Protein AF-A0A8T4ZZ02-F1 (afdb_monomer_lite)

Sequence (73 aa):
SYINRRLGVTPKSHAERKSLLRKMDREDLRAIYSDVMRTLHDEAFYEGVYNPEEAEYAITQVKKMIEEFKRLN

pLDDT: mean 94.07, std 6.35, range [55.66, 97.81]

Foldseek 3Di:
DVLCVVPVDDDPDLVSVLVSCVVVVNVVVSVLSVLLCVQPPVQCPVVVNHDPVSNVVSVVSVVVVVVVVVVVD

Secondary structure (DSSP, 8-state):
-HHHHHHS---SSHHHHHHHHHHTT-HHHHHHHHHHIIIIIIIIIII----HHHHHHHHHHHHHHHHHHHHT-

Structure (mmCIF, N/CA/C/O backbone):
data_AF-A0A8T4ZZ02-F1
#
_entry.id   AF-A0A8T4ZZ02-F1
#
loop_
_atom_site.group_PDB
_atom_site.id
_atom_site.type_symbol
_atom_site.label_atom_id
_atom_site.label_alt_id
_atom_site.label_comp_id
_atom_site.label_asym_id
_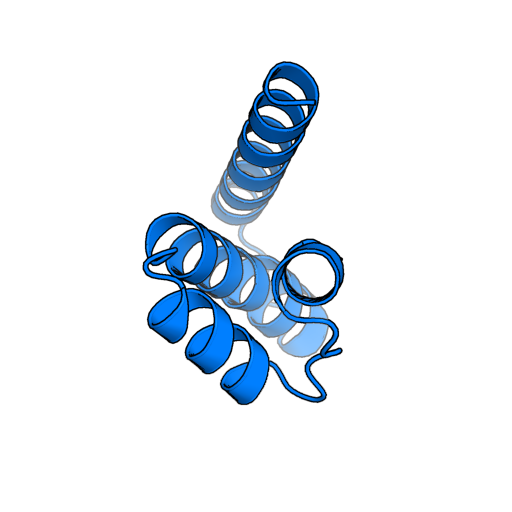atom_site.label_entity_id
_atom_site.label_seq_id
_atom_site.pdbx_PDB_ins_code
_atom_site.Cartn_x
_atom_site.Cartn_y
_atom_site.Cartn_z
_atom_site.occupancy
_atom_site.B_iso_or_equiv
_atom_site.auth_seq_id
_atom_site.auth_comp_id
_atom_site.auth_asym_id
_atom_site.auth_atom_id
_atom_site.pdbx_PDB_model_num
ATOM 1 N N . SER A 1 1 ? 0.246 -3.591 12.107 1.00 79.69 1 SER A N 1
ATOM 2 C CA . SER A 1 1 ? -0.181 -2.763 10.953 1.00 79.69 1 SER A CA 1
ATOM 3 C C . SER A 1 1 ? -1.197 -1.720 11.421 1.00 79.69 1 SER A C 1
ATOM 5 O O . SER A 1 1 ? -1.747 -1.899 12.502 1.00 79.69 1 SER A O 1
ATOM 7 N N . TYR A 1 2 ? -1.456 -0.652 10.651 1.00 88.69 2 TYR A N 1
ATOM 8 C CA . TYR A 1 2 ? -2.442 0.391 11.006 1.00 88.69 2 TYR A CA 1
ATOM 9 C C . TYR A 1 2 ? -3.832 -0.182 11.333 1.00 88.69 2 TYR A C 1
ATOM 11 O O . TYR A 1 2 ? -4.370 0.088 12.401 1.00 88.69 2 TYR A O 1
ATOM 19 N N . ILE A 1 3 ? -4.362 -1.046 10.461 1.00 93.00 3 ILE A N 1
ATOM 20 C CA . ILE A 1 3 ? -5.667 -1.700 10.650 1.00 93.00 3 ILE A CA 1
ATOM 21 C C . ILE A 1 3 ? -5.700 -2.513 11.944 1.00 93.00 3 ILE A C 1
ATOM 23 O O . ILE A 1 3 ? -6.633 -2.372 12.723 1.00 93.00 3 ILE A O 1
ATOM 27 N N . ASN A 1 4 ? -4.658 -3.301 12.224 1.00 93.56 4 ASN A N 1
ATOM 28 C CA . ASN A 1 4 ? -4.604 -4.085 13.456 1.00 93.56 4 ASN A CA 1
ATOM 29 C C . ASN A 1 4 ? -4.577 -3.191 14.709 1.00 93.56 4 ASN A C 1
ATOM 31 O O . ASN A 1 4 ? -5.302 -3.466 15.656 1.00 93.56 4 ASN A O 1
ATOM 35 N N . ARG A 1 5 ? -3.837 -2.072 14.691 1.00 91.50 5 ARG A N 1
ATOM 36 C CA . ARG A 1 5 ? -3.820 -1.118 15.816 1.00 91.50 5 ARG A CA 1
ATOM 37 C C . ARG A 1 5 ? -5.170 -0.431 16.051 1.00 91.50 5 ARG A C 1
ATOM 39 O O . ARG A 1 5 ? -5.442 -0.027 17.172 1.00 91.50 5 ARG A O 1
ATOM 46 N N . ARG A 1 6 ? -5.986 -0.253 15.006 1.00 93.12 6 ARG A N 1
ATOM 47 C CA . ARG A 1 6 ? -7.274 0.459 15.089 1.00 93.12 6 ARG A CA 1
ATOM 48 C C . ARG A 1 6 ? -8.473 -0.467 15.299 1.00 93.12 6 ARG A C 1
ATOM 50 O O . ARG A 1 6 ? -9.429 -0.041 15.929 1.00 93.12 6 ARG A O 1
ATOM 57 N N . LEU A 1 7 ? -8.429 -1.694 14.776 1.00 94.12 7 LEU A N 1
ATOM 58 C CA . LEU A 1 7 ? -9.555 -2.640 14.774 1.00 94.12 7 LEU A CA 1
ATOM 59 C C . LEU A 1 7 ? -9.262 -3.977 15.474 1.00 94.12 7 LEU A C 1
ATOM 61 O O . LEU A 1 7 ? -10.162 -4.799 15.588 1.00 94.12 7 LEU A O 1
ATOM 65 N N . GLY A 1 8 ? -8.019 -4.260 15.877 1.00 95.62 8 GLY A N 1
ATOM 66 C CA . GLY A 1 8 ? -7.631 -5.557 16.454 1.00 95.62 8 GLY A CA 1
ATOM 67 C C . GLY A 1 8 ? -7.593 -6.722 15.455 1.00 95.62 8 GLY A C 1
ATOM 68 O O . GLY A 1 8 ? -7.342 -7.859 15.843 1.00 95.62 8 GLY A O 1
ATOM 69 N N . VAL A 1 9 ? -7.809 -6.461 14.161 1.00 95.62 9 VAL A N 1
ATOM 70 C CA . VAL A 1 9 ? -7.890 -7.485 13.105 1.00 95.62 9 VAL A CA 1
ATOM 71 C C . VAL A 1 9 ? -6.681 -7.409 12.174 1.00 95.62 9 VAL A C 1
ATOM 73 O O . VAL A 1 9 ? -6.211 -6.327 11.817 1.00 95.62 9 VAL A O 1
ATOM 76 N N . THR A 1 10 ? -6.180 -8.568 11.746 1.00 96.19 10 THR A N 1
ATOM 77 C CA . THR A 1 10 ? -5.153 -8.675 10.700 1.00 96.19 10 THR A CA 1
ATOM 78 C C . THR A 1 10 ? -5.807 -9.122 9.390 1.00 96.19 10 THR A C 1
ATOM 80 O O . THR A 1 10 ? -6.326 -10.236 9.348 1.00 96.19 10 THR A O 1
ATOM 83 N N . PRO A 1 11 ? -5.788 -8.294 8.325 1.00 95.75 11 PRO A N 1
ATOM 84 C CA . PRO A 1 11 ? -6.351 -8.678 7.033 1.00 95.75 11 PRO A CA 1
ATOM 85 C C . PRO A 1 11 ? -5.595 -9.864 6.428 1.00 95.75 11 PRO A C 1
ATOM 87 O O . PRO A 1 11 ? -4.362 -9.865 6.428 1.00 95.75 11 PRO A O 1
ATOM 90 N N . LYS A 1 12 ? -6.329 -10.817 5.855 1.00 95.69 12 LYS A N 1
ATOM 91 C CA . LYS A 1 12 ? -5.818 -12.035 5.210 1.00 95.69 12 LYS A CA 1
ATOM 92 C C . LYS A 1 12 ? -5.658 -11.897 3.695 1.00 95.69 12 LYS A C 1
ATOM 94 O O . LYS A 1 12 ? -5.048 -12.756 3.072 1.00 95.69 12 LYS A O 1
ATOM 99 N N . SER A 1 13 ? -6.199 -10.836 3.090 1.00 95.44 13 SER A N 1
ATOM 100 C CA . SER A 1 13 ? -6.093 -10.576 1.646 1.00 95.44 13 SER A CA 1
ATOM 101 C C . SER A 1 13 ? -6.050 -9.081 1.306 1.00 95.44 13 SER A C 1
ATOM 103 O O . SER A 1 13 ? -6.426 -8.230 2.121 1.00 95.44 13 SER A O 1
ATOM 105 N N . HIS A 1 14 ? -5.638 -8.750 0.075 1.00 94.38 14 HIS A N 1
ATOM 106 C CA . HIS A 1 14 ? -5.712 -7.385 -0.467 1.00 94.38 14 HIS A CA 1
ATOM 107 C C . HIS A 1 14 ? -7.149 -6.858 -0.488 1.00 94.38 14 HIS A C 1
ATOM 109 O O . HIS A 1 14 ? -7.393 -5.710 -0.117 1.00 94.38 14 HIS A O 1
ATOM 115 N N . ALA A 1 15 ? -8.109 -7.699 -0.882 1.00 95.69 15 ALA A N 1
ATOM 116 C CA . ALA A 1 15 ? -9.524 -7.342 -0.912 1.00 95.69 15 ALA A CA 1
ATOM 117 C C . ALA A 1 15 ? -10.056 -7.020 0.492 1.00 95.69 15 ALA A C 1
ATOM 119 O O . ALA A 1 15 ? -10.669 -5.970 0.695 1.00 95.69 15 ALA A O 1
ATOM 120 N N . GLU A 1 16 ? -9.754 -7.869 1.477 1.00 97.44 16 GLU A N 1
ATOM 121 C CA . GLU A 1 16 ? -10.157 -7.650 2.867 1.00 97.44 16 GLU A CA 1
ATOM 122 C C . GLU A 1 16 ? -9.520 -6.382 3.440 1.00 97.44 16 GLU A C 1
ATOM 124 O O . GLU A 1 16 ? -10.209 -5.554 4.033 1.00 97.44 16 GLU A O 1
ATOM 129 N N . ARG A 1 17 ? -8.222 -6.171 3.199 1.00 96.94 17 ARG A N 1
ATOM 130 C CA . ARG A 1 17 ? -7.532 -4.951 3.626 1.00 96.94 17 ARG A CA 1
ATOM 131 C C . ARG A 1 17 ? -8.197 -3.700 3.055 1.00 96.94 17 ARG A C 1
ATOM 133 O O . ARG A 1 17 ? -8.464 -2.768 3.809 1.00 96.94 17 ARG A O 1
ATOM 140 N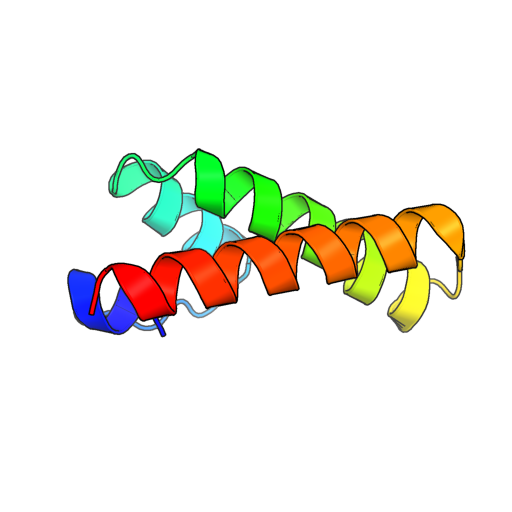 N . LYS A 1 18 ? -8.489 -3.686 1.751 1.00 97.19 18 LYS A N 1
ATOM 141 C CA . LYS A 1 18 ? -9.172 -2.566 1.085 1.00 97.19 18 LYS A CA 1
ATOM 142 C C . LYS A 1 18 ? -10.567 -2.327 1.667 1.00 97.19 18 LYS A C 1
ATOM 144 O O . LYS A 1 18 ? -10.930 -1.180 1.912 1.00 97.19 18 LYS A O 1
ATOM 149 N N . SER A 1 19 ? -11.321 -3.394 1.938 1.00 97.75 19 SER A N 1
ATOM 150 C CA . SER A 1 19 ? -12.637 -3.303 2.584 1.00 97.75 19 SER A CA 1
ATOM 151 C C . SER A 1 19 ? -12.549 -2.701 3.989 1.00 97.75 19 SER A C 1
ATOM 153 O O . SER A 1 19 ? -13.338 -1.821 4.325 1.00 97.75 19 SER A O 1
ATOM 155 N N . LEU A 1 20 ? -11.570 -3.122 4.796 1.00 97.56 20 LEU A N 1
ATOM 156 C CA . LEU A 1 20 ? -11.370 -2.604 6.151 1.00 97.56 20 LEU A CA 1
ATOM 157 C C . LEU A 1 20 ? -10.956 -1.129 6.150 1.00 97.56 20 LEU A C 1
ATOM 159 O O . LEU A 1 20 ? -11.494 -0.365 6.942 1.00 97.56 20 LEU A O 1
ATOM 163 N N . LEU A 1 21 ? -10.072 -0.705 5.239 1.00 96.56 21 LEU A N 1
ATOM 164 C CA . LEU A 1 21 ? -9.716 0.714 5.091 1.00 96.56 21 LEU A CA 1
ATOM 165 C C . LEU A 1 21 ? -10.936 1.570 4.734 1.00 96.56 21 LEU A C 1
ATOM 167 O O . LEU A 1 21 ? -11.145 2.613 5.348 1.00 96.56 21 LEU A O 1
ATOM 171 N N . ARG A 1 22 ? -11.784 1.093 3.814 1.00 97.06 22 ARG A N 1
ATOM 172 C CA . ARG A 1 22 ? -13.034 1.774 3.455 1.00 97.06 22 ARG A CA 1
ATOM 173 C C . ARG A 1 22 ? -14.005 1.872 4.633 1.00 97.06 22 ARG A C 1
ATOM 175 O O . ARG A 1 22 ? -14.573 2.928 4.851 1.00 97.06 22 ARG A O 1
ATOM 182 N N . LYS A 1 23 ? -14.175 0.799 5.414 1.00 96.56 23 LYS A N 1
ATOM 183 C CA . LYS A 1 23 ? -15.035 0.793 6.618 1.00 96.56 23 LYS A CA 1
ATOM 184 C C . LYS A 1 23 ? -14.563 1.748 7.718 1.00 96.56 23 LYS A C 1
ATOM 186 O O . LYS A 1 23 ? -15.338 2.065 8.608 1.00 96.56 23 LYS A O 1
ATOM 191 N N . MET A 1 24 ? -13.293 2.143 7.689 1.00 95.38 24 MET A N 1
ATOM 192 C CA . MET A 1 24 ? -12.702 3.101 8.622 1.00 95.38 24 MET A CA 1
ATOM 193 C C . MET A 1 24 ? -12.672 4.531 8.064 1.00 95.38 24 MET A C 1
ATOM 195 O O . MET A 1 24 ? -11.964 5.366 8.623 1.00 95.38 24 MET A O 1
ATOM 199 N N . ASP A 1 25 ? -13.337 4.785 6.933 1.00 96.12 25 ASP A N 1
ATOM 200 C CA . ASP A 1 25 ? -13.297 6.057 6.204 1.00 96.12 25 ASP A CA 1
ATOM 201 C C . ASP A 1 25 ? -11.871 6.514 5.838 1.00 96.12 25 ASP A C 1
ATOM 203 O O . ASP A 1 25 ? -11.575 7.701 5.724 1.00 96.12 25 ASP A O 1
ATOM 207 N N . ARG A 1 26 ? -10.958 5.555 5.623 1.00 95.31 26 ARG A N 1
ATOM 208 C CA . ARG A 1 26 ? -9.577 5.792 5.172 1.00 95.31 26 ARG A CA 1
ATOM 209 C C . ARG A 1 26 ? -9.405 5.460 3.698 1.00 95.31 26 ARG A C 1
ATOM 211 O O . ARG A 1 26 ? -8.578 4.627 3.315 1.00 95.31 26 ARG A O 1
ATOM 218 N N . GLU A 1 27 ? -10.235 6.090 2.870 1.00 96.50 27 GLU A N 1
ATOM 219 C CA . GLU A 1 27 ? -10.151 5.962 1.412 1.00 96.50 27 GLU A CA 1
ATOM 220 C C . GLU A 1 27 ? -8.830 6.485 0.844 1.00 96.50 27 GLU A C 1
ATOM 222 O O . GLU A 1 27 ? -8.296 5.909 -0.100 1.00 96.50 27 GLU A O 1
ATOM 227 N N . ASP A 1 28 ? -8.245 7.493 1.487 1.00 94.19 28 ASP A N 1
ATOM 228 C CA . ASP A 1 28 ? -6.893 7.980 1.215 1.00 94.19 28 ASP A CA 1
ATOM 229 C C . ASP A 1 28 ? -5.855 6.844 1.274 1.00 94.19 28 ASP A C 1
ATOM 231 O O . ASP A 1 28 ? -5.107 6.610 0.324 1.00 94.19 28 ASP A O 1
ATOM 235 N N . LEU A 1 29 ? -5.867 6.055 2.352 1.00 94.38 29 LEU A N 1
ATOM 236 C CA . LEU A 1 29 ? -4.963 4.915 2.501 1.00 94.38 29 LEU A CA 1
ATOM 237 C C . LEU A 1 29 ? -5.322 3.769 1.567 1.00 94.38 29 LEU A C 1
ATOM 239 O O . LEU A 1 29 ? -4.432 3.031 1.143 1.00 94.38 29 LEU A O 1
ATOM 243 N N . ARG A 1 30 ? -6.612 3.573 1.271 1.00 96.25 30 ARG A N 1
ATOM 244 C CA . ARG A 1 30 ? -7.040 2.530 0.333 1.00 96.25 30 ARG A CA 1
ATOM 245 C C . ARG A 1 30 ? -6.531 2.829 -1.074 1.00 96.25 30 ARG A C 1
ATOM 247 O O . ARG A 1 30 ? -6.086 1.891 -1.740 1.00 96.25 30 ARG A O 1
ATOM 254 N N . ALA A 1 31 ? -6.587 4.088 -1.503 1.00 95.62 31 ALA A N 1
ATOM 255 C CA . ALA A 1 31 ? -6.078 4.538 -2.791 1.00 95.62 31 ALA A CA 1
ATOM 256 C C . ALA A 1 31 ? -4.562 4.322 -2.880 1.00 95.62 31 ALA A C 1
ATOM 258 O O . ALA A 1 31 ? -4.128 3.527 -3.709 1.00 95.62 31 ALA A O 1
ATOM 259 N N . ILE A 1 32 ? -3.790 4.870 -1.929 1.00 95.31 32 ILE A N 1
ATOM 260 C CA . ILE A 1 32 ? -2.326 4.691 -1.872 1.00 95.31 32 ILE A CA 1
ATOM 261 C C . ILE A 1 32 ? -1.957 3.206 -1.886 1.00 95.31 32 ILE A C 1
ATOM 263 O O . ILE A 1 32 ? -1.078 2.780 -2.628 1.00 95.31 32 ILE A O 1
ATOM 267 N N . TYR A 1 33 ? -2.643 2.391 -1.080 1.00 95.62 33 TYR A N 1
ATOM 268 C CA . TYR A 1 33 ? -2.397 0.956 -1.048 1.00 95.62 33 TYR A CA 1
ATOM 269 C C . TYR A 1 33 ? -2.662 0.287 -2.400 1.00 95.62 33 TYR A C 1
ATOM 271 O O . TYR A 1 33 ? -1.897 -0.578 -2.809 1.00 95.62 33 TYR A O 1
ATOM 279 N N . SER A 1 34 ? -3.749 0.659 -3.075 1.00 96.12 34 SER A N 1
ATOM 280 C CA . SER A 1 34 ? -4.119 0.064 -4.362 1.00 96.12 34 SER A CA 1
ATOM 281 C C . SER A 1 34 ? -3.106 0.423 -5.445 1.00 96.12 34 SER A C 1
ATOM 283 O O . SER A 1 34 ? -2.676 -0.474 -6.164 1.00 96.12 34 SER A O 1
ATOM 285 N N . ASP A 1 35 ? -2.680 1.684 -5.502 1.00 95.00 35 ASP A N 1
ATOM 286 C CA . ASP A 1 35 ? -1.695 2.152 -6.480 1.00 95.00 35 ASP A CA 1
ATOM 287 C C . ASP A 1 35 ? -0.341 1.473 -6.271 1.00 95.00 35 ASP A C 1
ATOM 289 O O . ASP A 1 35 ? 0.238 0.930 -7.205 1.00 95.00 35 ASP A O 1
ATOM 293 N N . VAL A 1 36 ? 0.128 1.408 -5.022 1.00 96.38 36 VAL A N 1
ATOM 294 C CA . VAL A 1 36 ? 1.408 0.771 -4.682 1.00 96.38 36 VAL A CA 1
ATOM 295 C C . VAL A 1 36 ? 1.396 -0.723 -4.992 1.00 96.38 36 VAL A C 1
ATOM 297 O O . VAL A 1 36 ? 2.374 -1.240 -5.526 1.00 96.38 36 VAL A O 1
ATOM 300 N N . MET A 1 37 ? 0.312 -1.426 -4.651 1.00 96.31 37 MET A N 1
ATOM 301 C CA . MET A 1 37 ? 0.205 -2.860 -4.926 1.00 96.31 37 MET A CA 1
ATOM 302 C C . MET A 1 37 ? 0.138 -3.139 -6.428 1.00 96.31 37 MET A C 1
ATOM 304 O O . MET A 1 37 ? 0.837 -4.032 -6.892 1.00 96.31 37 MET A O 1
ATOM 308 N N . ARG A 1 38 ? -0.628 -2.351 -7.190 1.00 96.25 38 ARG A N 1
ATOM 309 C CA . ARG A 1 38 ? -0.676 -2.493 -8.647 1.00 96.25 38 ARG A CA 1
ATOM 310 C C . ARG A 1 38 ? 0.714 -2.295 -9.256 1.00 96.25 38 ARG A C 1
ATOM 312 O O . ARG A 1 38 ? 1.225 -3.197 -9.903 1.00 96.25 38 ARG A O 1
ATOM 319 N N . THR A 1 39 ? 1.352 -1.158 -8.985 1.00 97.56 39 THR A N 1
ATOM 320 C CA . THR A 1 39 ? 2.602 -0.780 -9.656 1.00 97.56 39 THR A CA 1
ATOM 321 C C . THR A 1 39 ? 3.799 -1.618 -9.211 1.00 97.56 39 THR A C 1
ATOM 323 O O . THR A 1 39 ? 4.560 -2.107 -10.040 1.00 97.56 39 THR A O 1
ATOM 326 N N . LEU A 1 40 ? 4.015 -1.786 -7.901 1.00 96.94 40 LEU A N 1
ATOM 327 C CA . LEU A 1 40 ? 5.251 -2.409 -7.409 1.00 96.94 40 LEU A CA 1
ATOM 328 C C . LEU A 1 40 ? 5.156 -3.928 -7.277 1.00 96.94 40 LEU A C 1
ATOM 330 O O . LEU A 1 40 ? 6.172 -4.609 -7.394 1.00 96.94 40 LEU A O 1
ATOM 334 N N . HIS A 1 41 ? 3.972 -4.456 -6.973 1.00 95.81 41 HIS A N 1
ATOM 335 C CA . HIS A 1 41 ? 3.794 -5.882 -6.721 1.00 95.81 41 HIS A CA 1
ATOM 336 C C . HIS A 1 41 ? 3.229 -6.589 -7.949 1.00 95.81 41 HIS A C 1
ATOM 338 O O . HIS A 1 41 ? 3.862 -7.523 -8.427 1.00 95.81 41 HIS A O 1
ATOM 344 N N . ASP A 1 42 ? 2.095 -6.149 -8.487 1.00 96.88 42 ASP A N 1
ATOM 345 C CA . ASP A 1 42 ? 1.466 -6.846 -9.613 1.00 96.88 42 ASP A CA 1
ATOM 346 C C . ASP A 1 42 ? 2.281 -6.627 -10.904 1.00 96.88 42 ASP A C 1
ATOM 348 O O . ASP A 1 42 ? 2.857 -7.574 -11.438 1.00 96.88 42 ASP A O 1
ATOM 352 N N . GLU A 1 43 ? 2.443 -5.376 -11.337 1.00 97.56 43 GLU A N 1
ATOM 353 C CA . GLU A 1 43 ? 3.099 -5.025 -12.606 1.00 97.56 43 GLU A CA 1
ATOM 354 C C . GLU A 1 43 ? 4.615 -5.276 -12.566 1.00 97.56 43 GLU A C 1
ATOM 356 O O . GLU A 1 43 ? 5.141 -6.103 -13.314 1.00 97.56 43 GLU A O 1
ATOM 361 N N . ALA A 1 44 ? 5.346 -4.605 -11.668 1.00 96.94 44 ALA A N 1
ATOM 362 C CA . ALA A 1 44 ? 6.807 -4.679 -11.674 1.00 96.94 44 ALA A CA 1
ATOM 363 C C . ALA A 1 44 ? 7.352 -6.045 -11.223 1.00 96.94 44 ALA A C 1
ATOM 365 O O . ALA A 1 44 ? 8.312 -6.542 -11.813 1.00 96.94 44 ALA A O 1
ATOM 366 N N . PHE A 1 45 ? 6.780 -6.643 -10.171 1.00 96.81 45 PHE A N 1
ATOM 367 C CA . PHE A 1 45 ? 7.328 -7.865 -9.576 1.00 96.81 45 PHE A CA 1
ATOM 368 C C . PHE A 1 45 ? 6.767 -9.148 -10.200 1.00 96.81 45 PHE A C 1
ATOM 370 O O . PHE A 1 45 ? 7.553 -10.045 -10.505 1.00 96.81 45 PHE A O 1
ATOM 377 N N . TYR A 1 46 ? 5.448 -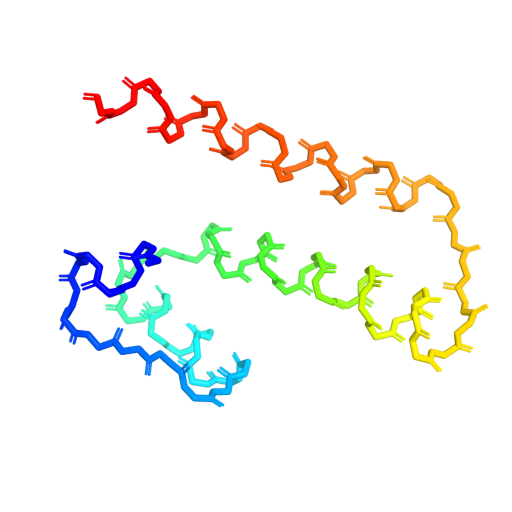9.259 -10.397 1.00 97.44 46 TYR A N 1
ATOM 378 C CA . TYR A 1 46 ? 4.849 -10.478 -10.958 1.00 97.44 46 TYR A CA 1
ATOM 379 C C . TYR A 1 46 ? 4.800 -10.486 -12.486 1.00 97.44 46 TYR A C 1
ATOM 381 O O . TYR A 1 46 ? 5.074 -11.525 -13.086 1.00 97.44 46 TYR A O 1
ATOM 389 N N . GLU A 1 47 ? 4.462 -9.365 -13.121 1.00 97.69 47 GLU A N 1
ATOM 390 C CA . GLU A 1 47 ? 4.313 -9.294 -14.582 1.00 97.69 47 GLU A CA 1
ATOM 391 C C . GLU A 1 47 ? 5.611 -8.894 -15.303 1.00 97.69 47 GLU A C 1
ATOM 393 O O . GLU A 1 47 ? 5.742 -9.107 -16.508 1.00 97.69 47 GLU A O 1
ATOM 398 N N . GLY A 1 48 ? 6.592 -8.345 -14.580 1.00 96.81 48 GLY A N 1
ATOM 399 C CA . GLY A 1 48 ? 7.857 -7.868 -15.147 1.00 96.81 48 GLY A CA 1
ATOM 400 C C . GLY A 1 48 ? 7.723 -6.567 -15.949 1.00 96.81 48 GLY A C 1
ATOM 401 O O . GLY A 1 48 ? 8.630 -6.213 -16.705 1.00 96.81 48 GLY A O 1
ATOM 402 N N . VAL A 1 49 ? 6.609 -5.847 -15.791 1.00 97.12 49 VAL A N 1
ATOM 403 C CA . VAL A 1 49 ? 6.341 -4.558 -16.437 1.00 97.12 49 VAL A CA 1
ATOM 404 C C . VAL A 1 49 ? 6.830 -3.442 -15.517 1.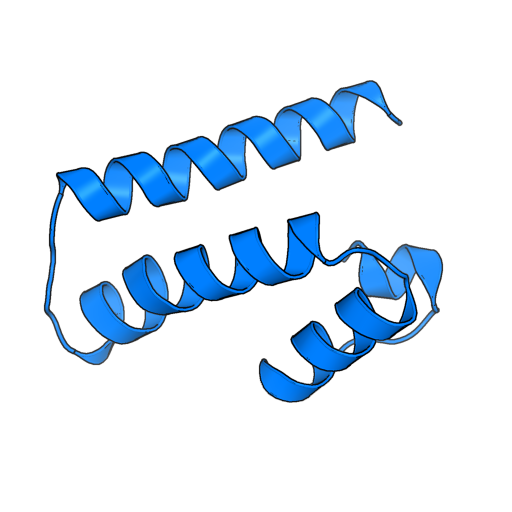00 97.12 49 VAL A C 1
ATOM 406 O O . VAL A 1 49 ? 6.141 -3.019 -14.593 1.00 97.12 49 VAL A O 1
ATOM 409 N N . TYR A 1 50 ? 8.055 -2.972 -15.751 1.00 95.81 50 TYR A N 1
ATOM 410 C CA . TYR A 1 50 ? 8.671 -1.924 -14.937 1.00 95.81 50 TYR A CA 1
ATOM 411 C C . TYR A 1 50 ? 8.654 -0.563 -15.637 1.00 95.81 50 TYR A C 1
ATOM 413 O O . TYR A 1 50 ? 9.364 -0.352 -16.622 1.00 95.81 50 TYR A O 1
ATOM 421 N N . ASN A 1 51 ? 7.898 0.379 -15.070 1.00 96.81 51 ASN A N 1
ATOM 422 C CA . ASN A 1 51 ? 8.003 1.802 -15.378 1.00 96.81 51 ASN A CA 1
ATOM 423 C C . ASN A 1 51 ? 8.734 2.525 -14.223 1.00 96.81 51 ASN A C 1
ATOM 425 O O . ASN A 1 51 ? 8.176 2.624 -13.125 1.00 96.81 51 ASN A O 1
ATOM 429 N N . PRO A 1 52 ? 9.962 3.040 -14.440 1.00 97.19 52 PRO A N 1
ATOM 430 C CA . PRO A 1 52 ? 10.736 3.714 -13.399 1.00 97.19 52 PRO A CA 1
ATOM 431 C C . PRO A 1 52 ? 10.028 4.921 -12.776 1.00 97.19 52 PRO A C 1
ATOM 433 O O . PRO A 1 52 ? 10.110 5.110 -11.564 1.00 97.19 52 PRO A O 1
ATOM 436 N N . GLU A 1 53 ? 9.317 5.716 -13.579 1.00 97.81 53 GLU A N 1
ATOM 437 C CA . GLU A 1 53 ? 8.645 6.932 -13.109 1.00 97.81 53 GLU A CA 1
ATOM 438 C C . GLU A 1 53 ? 7.461 6.588 -12.199 1.00 97.81 53 GLU A C 1
ATOM 440 O O . GLU A 1 53 ? 7.295 7.173 -11.125 1.00 97.81 53 GLU A O 1
ATOM 445 N N . GLU A 1 54 ? 6.666 5.583 -12.579 1.00 96.50 54 GLU A N 1
ATOM 446 C CA . GLU A 1 54 ? 5.556 5.097 -11.753 1.00 96.50 54 GLU A CA 1
ATOM 447 C C . GLU A 1 54 ? 6.058 4.454 -10.458 1.00 96.50 54 GLU A C 1
ATOM 449 O O . GLU A 1 54 ? 5.487 4.682 -9.388 1.00 96.50 54 GLU A O 1
ATOM 454 N N . ALA A 1 55 ? 7.156 3.697 -10.524 1.00 96.19 55 ALA A N 1
ATOM 455 C CA . ALA A 1 55 ? 7.761 3.097 -9.344 1.00 96.19 55 ALA A CA 1
ATOM 456 C C . ALA A 1 55 ? 8.293 4.164 -8.374 1.00 96.19 55 ALA A C 1
ATOM 458 O O . ALA A 1 55 ? 8.023 4.098 -7.170 1.00 96.19 55 ALA A O 1
ATOM 459 N N . GLU A 1 56 ? 9.003 5.175 -8.879 1.00 97.62 56 GLU A N 1
ATOM 460 C CA . GLU A 1 56 ? 9.485 6.296 -8.070 1.00 97.62 56 GLU A CA 1
ATOM 461 C C . GLU A 1 56 ? 8.323 7.067 -7.434 1.00 97.62 56 GLU A C 1
ATOM 463 O O . GLU A 1 56 ? 8.362 7.391 -6.237 1.00 97.62 56 GLU A O 1
ATOM 468 N N . TYR A 1 57 ? 7.257 7.310 -8.198 1.00 96.56 57 TYR A N 1
ATOM 469 C CA . TYR A 1 57 ? 6.053 7.954 -7.694 1.00 96.56 57 TYR A CA 1
ATOM 470 C C . TYR A 1 57 ? 5.403 7.138 -6.569 1.00 96.56 57 TYR A C 1
ATOM 472 O O . TYR A 1 57 ? 5.170 7.676 -5.481 1.00 96.56 57 TYR A O 1
ATOM 480 N N . ALA A 1 58 ? 5.176 5.837 -6.774 1.00 96.12 58 ALA A N 1
ATOM 481 C CA . ALA A 1 58 ? 4.590 4.944 -5.774 1.00 96.12 58 ALA A CA 1
ATOM 482 C C . ALA A 1 58 ? 5.433 4.898 -4.486 1.00 96.12 58 ALA A C 1
ATOM 484 O O . ALA A 1 58 ? 4.902 5.044 -3.379 1.00 96.12 58 ALA A O 1
ATOM 485 N N . ILE A 1 59 ? 6.761 4.785 -4.608 1.00 96.06 59 ILE A N 1
ATOM 486 C CA . ILE A 1 59 ? 7.688 4.821 -3.466 1.00 96.06 59 ILE A CA 1
ATOM 487 C C . ILE A 1 59 ? 7.601 6.167 -2.736 1.00 96.06 59 ILE A C 1
ATOM 489 O O . ILE A 1 59 ? 7.595 6.210 -1.502 1.00 96.06 59 ILE A O 1
ATOM 493 N N . THR A 1 60 ? 7.511 7.273 -3.473 1.00 96.81 60 THR A N 1
ATOM 494 C CA . THR A 1 60 ? 7.381 8.616 -2.899 1.00 96.81 60 THR A CA 1
ATOM 495 C C . THR A 1 60 ? 6.084 8.773 -2.107 1.00 96.81 60 THR A C 1
ATOM 497 O O . THR A 1 60 ? 6.117 9.321 -1.002 1.00 96.81 60 THR A O 1
ATOM 500 N N . GLN A 1 61 ? 4.957 8.253 -2.606 1.00 95.00 61 GLN A N 1
ATOM 501 C CA . GLN A 1 61 ? 3.686 8.257 -1.871 1.00 95.00 61 GLN A CA 1
ATOM 502 C C . GLN A 1 61 ? 3.794 7.47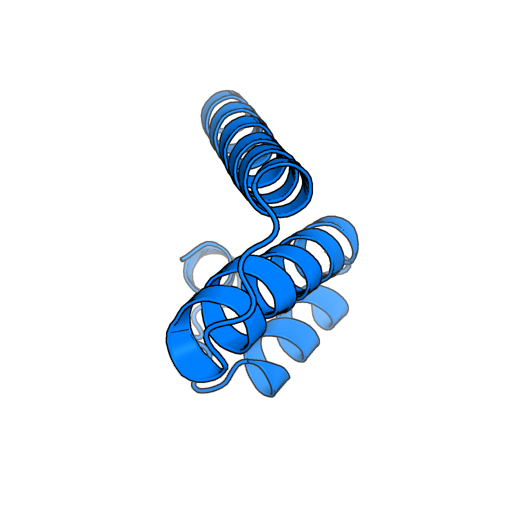9 -0.553 1.00 95.00 61 GLN A C 1
ATOM 504 O O . GLN A 1 61 ? 3.387 7.978 0.498 1.00 95.00 61 GLN A O 1
ATOM 509 N N . VAL A 1 62 ? 4.427 6.300 -0.567 1.00 94.06 62 VAL A N 1
ATOM 510 C CA . VAL A 1 62 ? 4.660 5.510 0.655 1.00 94.06 62 VAL A CA 1
ATOM 511 C C . VAL A 1 62 ? 5.540 6.264 1.651 1.00 94.06 62 VAL A C 1
ATOM 513 O O . VAL A 1 62 ? 5.222 6.293 2.841 1.00 94.06 62 VAL A O 1
ATOM 516 N N . LYS A 1 63 ? 6.625 6.901 1.190 1.00 95.62 63 LYS A N 1
ATOM 517 C CA . LYS A 1 63 ? 7.508 7.705 2.052 1.00 95.62 63 LYS A CA 1
ATOM 518 C C . LYS A 1 63 ? 6.747 8.852 2.716 1.00 95.62 63 LYS A C 1
ATOM 520 O O . LYS A 1 63 ? 6.835 8.997 3.932 1.00 95.62 63 LYS A O 1
ATOM 525 N N . LYS A 1 64 ? 5.970 9.624 1.946 1.00 94.06 64 LYS A N 1
ATOM 526 C CA . LYS A 1 64 ? 5.142 10.723 2.473 1.00 94.06 64 LYS A CA 1
ATOM 527 C C . LYS A 1 64 ? 4.163 10.227 3.532 1.00 94.06 64 LYS A C 1
ATOM 529 O O . LYS A 1 64 ? 4.147 10.766 4.634 1.00 94.06 64 LYS A O 1
ATOM 534 N N . MET A 1 65 ? 3.442 9.146 3.233 1.00 91.19 65 MET A N 1
ATOM 535 C CA . MET A 1 65 ? 2.528 8.515 4.182 1.00 91.19 65 MET A CA 1
ATOM 536 C C . MET A 1 65 ? 3.264 8.131 5.476 1.00 91.19 65 MET A C 1
ATOM 538 O O . MET A 1 65 ? 2.820 8.486 6.561 1.00 91.19 65 MET A O 1
ATOM 542 N N . ILE A 1 66 ? 4.407 7.443 5.400 1.00 91.44 66 ILE A N 1
ATOM 543 C CA . ILE A 1 66 ? 5.173 7.055 6.599 1.00 91.44 66 ILE A CA 1
ATOM 544 C C . ILE A 1 66 ? 5.570 8.280 7.434 1.00 91.44 66 ILE A C 1
ATOM 546 O O . ILE A 1 66 ? 5.441 8.238 8.658 1.00 91.44 66 ILE A O 1
ATOM 550 N N . GLU A 1 67 ? 6.027 9.361 6.803 1.00 93.94 67 GLU A N 1
ATOM 551 C CA . GLU A 1 67 ? 6.394 10.594 7.507 1.00 93.94 67 GLU A CA 1
ATOM 552 C C . GLU A 1 67 ? 5.193 11.268 8.183 1.00 93.94 67 GLU A C 1
ATOM 554 O O . GLU A 1 67 ? 5.293 11.691 9.334 1.00 93.94 67 GLU A O 1
ATOM 559 N N . GLU A 1 68 ? 4.028 11.305 7.536 1.00 89.06 68 GLU A N 1
ATOM 560 C CA . GLU A 1 68 ? 2.790 11.788 8.161 1.00 89.06 68 GLU A CA 1
ATOM 561 C C . GLU A 1 68 ? 2.401 10.937 9.372 1.00 89.06 68 GLU A C 1
ATOM 563 O O . GLU A 1 68 ? 2.088 11.465 10.439 1.00 89.06 68 GLU A O 1
ATOM 568 N N . PHE A 1 69 ? 2.501 9.612 9.253 1.00 84.62 69 PHE A N 1
ATOM 5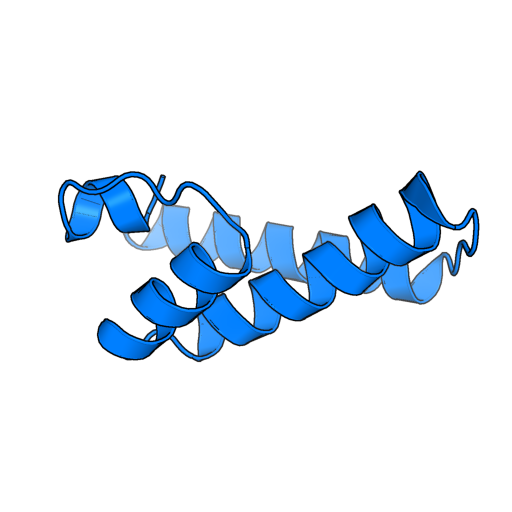69 C CA . PHE A 1 69 ? 2.246 8.702 10.366 1.00 84.62 69 PHE A CA 1
ATOM 570 C C . PHE A 1 69 ? 3.220 8.894 11.531 1.00 84.62 69 PHE A C 1
ATOM 572 O O . PHE A 1 69 ? 2.816 8.706 12.677 1.00 84.62 69 PHE A O 1
ATOM 579 N N . LYS A 1 70 ? 4.481 9.257 11.273 1.00 88.44 70 LYS A N 1
ATOM 580 C CA . LYS A 1 70 ? 5.452 9.573 12.331 1.00 88.44 70 LYS A CA 1
ATOM 581 C C . LYS A 1 70 ? 5.128 10.877 13.054 1.00 88.44 70 LYS A C 1
ATOM 583 O O . LYS A 1 70 ? 5.403 10.963 14.236 1.00 88.44 70 LYS A O 1
ATOM 588 N N . ARG A 1 71 ? 4.562 11.876 12.368 1.00 84.75 71 ARG A N 1
ATOM 589 C CA . ARG A 1 71 ? 4.179 13.165 12.980 1.00 84.75 71 ARG A CA 1
ATOM 590 C C . ARG A 1 71 ? 2.924 13.078 13.849 1.00 84.75 71 ARG A C 1
ATOM 592 O O . ARG A 1 71 ? 2.715 13.936 14.696 1.00 84.75 71 ARG A O 1
ATOM 599 N N . LEU A 1 72 ? 2.069 12.090 13.589 1.00 68.50 72 LEU A N 1
ATOM 600 C CA . LEU A 1 72 ? 0.797 11.878 14.288 1.00 68.50 72 LEU A CA 1
ATOM 601 C C . LEU A 1 72 ? 0.904 10.930 15.500 1.00 68.50 72 LEU A C 1
ATOM 603 O O . LEU A 1 72 ? -0.113 10.685 16.149 1.00 68.50 72 LEU A O 1
ATOM 607 N N . ASN A 1 73 ? 2.089 10.371 15.774 1.00 55.66 73 ASN A N 1
ATOM 608 C CA . ASN A 1 73 ? 2.394 9.544 16.952 1.00 55.66 73 ASN A CA 1
ATOM 609 C C . ASN A 1 73 ? 3.460 10.224 17.810 1.00 55.66 73 ASN A C 1
ATOM 611 O O . ASN A 1 73 ? 3.487 9.910 19.018 1.00 55.66 73 ASN A O 1
#

Radius of gyration: 13.2 Å; chains: 1; bounding box: 26×25×33 Å